Protein AF-A0AA38JCT6-F1 (afdb_monomer_lite)

Foldseek 3Di:
DVPDDDDDDLVCLLPQFPQSVVLVPDDDPPPDDRACPDPVRHDDDPPQDPLLVVLLVCVVVPPDPVDGPDDDLVSLLSQCVVCLVGVRPVSNVVSLVNCVVHPDLVVLCVSCVVRVVVVSVPPD

Secondary structure (DSSP, 8-state):
-TTPPP---HHHHHHH-HHHHHHHHSPPPTT-PPTTSBTTBPPP-TT--HHHHHHHHHHHS-S-TTS-S--SHHHHHHHHHHHHHTT-HHHHHHHHHHHHHHS-HHHHHHHHHHTT-HHHHT--

pLDDT: mean 93.85, std 6.32, range [49.31, 98.56]

Radius of gyration: 16.21 Å; chains: 1; bounding box: 31×30×48 Å

Structure (mmCIF, N/CA/C/O backbone):
data_AF-A0AA38JCT6-F1
#
_entry.id   AF-A0AA38JCT6-F1
#
loop_
_atom_site.group_PDB
_atom_site.id
_atom_site.type_symbol
_atom_site.label_atom_id
_atom_site.label_alt_id
_atom_site.label_comp_id
_atom_site.label_asym_id
_atom_site.label_entity_id
_atom_site.label_seq_id
_atom_site.pdbx_PDB_ins_code
_atom_site.Cartn_x
_atom_site.Cartn_y
_atom_site.Cartn_z
_atom_site.occupancy
_atom_site.B_iso_or_equiv
_atom_site.auth_seq_id
_atom_site.auth_comp_id
_atom_site.auth_asym_id
_atom_site.auth_atom_id
_atom_site.pdbx_PDB_model_num
ATOM 1 N N . ILE A 1 1 ? -1.913 4.416 -13.523 1.00 92.06 1 ILE A N 1
ATOM 2 C CA . ILE A 1 1 ? -3.016 4.144 -12.569 1.00 92.06 1 ILE A CA 1
ATOM 3 C C . ILE A 1 1 ? -4.081 5.179 -12.869 1.00 92.06 1 ILE A C 1
ATOM 5 O O . ILE A 1 1 ? -3.698 6.334 -12.902 1.00 92.06 1 ILE A O 1
ATOM 9 N N . GLU A 1 2 ? -5.316 4.793 -13.211 1.00 91.25 2 GLU A N 1
ATOM 10 C CA . GLU A 1 2 ? -6.393 5.723 -13.638 1.00 91.25 2 GLU A CA 1
ATOM 11 C C . GLU A 1 2 ? -5.893 6.858 -14.562 1.00 91.25 2 GLU A C 1
ATOM 13 O O . GLU A 1 2 ? -5.975 8.038 -14.232 1.00 91.25 2 GLU A O 1
ATOM 18 N N . ASP A 1 3 ? -5.249 6.491 -15.677 1.00 91.88 3 ASP A N 1
ATOM 19 C CA . ASP A 1 3 ? -4.640 7.423 -16.649 1.00 91.88 3 ASP A CA 1
ATOM 20 C C . ASP A 1 3 ? -3.558 8.384 -16.106 1.00 91.88 3 ASP A C 1
ATOM 22 O O . ASP A 1 3 ? -3.044 9.239 -16.827 1.00 91.88 3 ASP A O 1
ATOM 26 N N . THR A 1 4 ? -3.121 8.191 -14.863 1.00 95.69 4 THR A N 1
ATOM 27 C CA . THR A 1 4 ? -2.041 8.940 -14.217 1.00 95.69 4 THR A CA 1
ATOM 28 C C . THR A 1 4 ? -0.719 8.175 -14.293 1.00 95.69 4 THR A C 1
ATOM 30 O O . THR A 1 4 ? -0.634 6.983 -13.955 1.00 95.69 4 THR A O 1
ATOM 33 N N . LEU A 1 5 ? 0.331 8.875 -14.741 1.00 95.94 5 LEU A N 1
ATOM 34 C CA . LEU A 1 5 ? 1.702 8.370 -14.817 1.00 95.94 5 LEU A CA 1
ATOM 35 C C . LEU A 1 5 ? 2.496 8.780 -13.573 1.00 95.94 5 LEU A C 1
ATOM 37 O O . LEU A 1 5 ? 2.761 9.960 -13.350 1.00 95.94 5 LEU A O 1
ATOM 41 N N . TYR A 1 6 ? 2.941 7.785 -12.813 1.00 95.94 6 TYR A N 1
ATOM 42 C CA . TYR A 1 6 ? 3.768 7.974 -11.627 1.00 95.94 6 TYR A CA 1
ATOM 43 C C . TYR A 1 6 ? 5.246 7.788 -11.962 1.00 95.94 6 TYR A C 1
ATOM 45 O O . TYR A 1 6 ? 5.634 6.794 -12.575 1.00 95.94 6 TYR A O 1
ATOM 53 N N . ARG A 1 7 ? 6.082 8.738 -11.532 1.00 94.56 7 ARG A N 1
ATOM 54 C CA . ARG A 1 7 ? 7.543 8.682 -11.685 1.00 94.56 7 ARG A CA 1
ATOM 55 C C . ARG A 1 7 ? 8.183 8.509 -10.318 1.00 94.56 7 ARG A C 1
ATOM 57 O O . ARG A 1 7 ? 8.372 9.475 -9.585 1.00 94.56 7 ARG A O 1
ATOM 64 N N . ILE A 1 8 ? 8.478 7.263 -9.980 1.00 94.62 8 ILE A N 1
ATOM 65 C CA . ILE A 1 8 ? 8.949 6.858 -8.655 1.00 94.62 8 ILE A CA 1
ATOM 66 C C . ILE A 1 8 ? 10.236 6.040 -8.762 1.00 94.62 8 ILE A C 1
ATOM 68 O O . ILE A 1 8 ? 10.593 5.537 -9.827 1.00 94.62 8 ILE A O 1
ATOM 72 N N . HIS A 1 9 ? 10.947 5.897 -7.647 1.00 94.38 9 HIS A N 1
ATOM 73 C CA . HIS A 1 9 ? 12.191 5.140 -7.617 1.00 94.38 9 HIS A CA 1
ATOM 74 C C . HIS A 1 9 ? 11.889 3.645 -7.512 1.00 94.38 9 HIS A C 1
ATOM 76 O O . HIS A 1 9 ? 11.415 3.172 -6.479 1.00 94.38 9 HIS A O 1
ATOM 82 N N . ARG A 1 10 ? 12.261 2.894 -8.557 1.00 93.00 10 ARG A N 1
ATOM 83 C CA . ARG A 1 10 ? 12.148 1.424 -8.625 1.00 93.00 10 ARG A CA 1
ATOM 84 C C . ARG A 1 10 ? 12.709 0.716 -7.391 1.00 93.00 10 ARG A C 1
ATOM 86 O O . ARG A 1 10 ? 12.159 -0.291 -6.962 1.00 93.00 10 ARG A O 1
ATOM 93 N N . TYR A 1 11 ? 13.783 1.263 -6.819 1.00 93.94 11 TYR A N 1
ATOM 94 C CA . TYR A 1 11 ? 14.494 0.677 -5.686 1.00 93.94 11 TYR A CA 1
ATOM 95 C C . TYR A 1 11 ? 13.588 0.345 -4.493 1.00 93.94 11 TYR A C 1
ATOM 97 O O . TYR A 1 11 ? 13.728 -0.736 -3.938 1.00 93.94 11 TYR A O 1
ATOM 105 N N . PHE A 1 12 ? 12.646 1.217 -4.114 1.00 93.94 12 PHE A N 1
ATOM 106 C CA . PHE A 1 12 ? 11.772 0.943 -2.963 1.00 93.94 12 PHE A CA 1
ATOM 107 C C . PHE A 1 12 ? 10.852 -0.250 -3.220 1.00 93.94 12 PHE A C 1
ATOM 109 O O . PHE A 1 12 ? 10.712 -1.118 -2.368 1.00 93.94 12 PHE A O 1
ATOM 116 N N . PHE A 1 13 ? 10.296 -0.340 -4.428 1.00 95.56 13 PHE A N 1
ATOM 117 C CA . PHE A 1 13 ? 9.439 -1.452 -4.828 1.00 95.56 13 PHE A CA 1
ATOM 118 C C . PHE A 1 13 ? 10.233 -2.757 -4.909 1.00 95.56 13 PHE A C 1
ATOM 120 O O . PHE A 1 13 ? 9.799 -3.769 -4.384 1.00 95.56 13 PHE A O 1
ATOM 127 N N . GLN A 1 14 ? 11.430 -2.722 -5.492 1.00 94.88 14 GLN A N 1
ATOM 128 C CA . GLN A 1 14 ? 12.290 -3.901 -5.582 1.00 94.88 14 GLN A CA 1
ATOM 129 C C . GLN A 1 14 ? 12.810 -4.373 -4.216 1.00 94.88 14 GLN A C 1
ATOM 131 O O . GLN A 1 14 ? 13.002 -5.563 -4.011 1.00 94.88 14 GLN A O 1
ATOM 136 N N . ARG A 1 15 ? 13.099 -3.450 -3.293 1.00 95.06 15 ARG A N 1
ATOM 137 C CA . ARG A 1 15 ? 13.623 -3.790 -1.965 1.00 95.06 15 ARG A CA 1
ATOM 138 C C . ARG A 1 15 ? 12.530 -4.322 -1.044 1.00 95.06 15 ARG A C 1
ATOM 140 O O . ARG A 1 15 ? 12.785 -5.260 -0.296 1.00 95.06 15 ARG A O 1
ATOM 147 N N . ASP A 1 16 ? 11.366 -3.675 -1.053 1.00 95.38 16 ASP A N 1
ATOM 148 C CA . ASP A 1 16 ? 10.349 -3.863 -0.016 1.00 95.38 16 ASP A CA 1
ATOM 149 C C . ASP A 1 16 ? 9.162 -4.728 -0.462 1.00 95.38 16 ASP A C 1
ATOM 151 O O . ASP A 1 16 ? 8.338 -5.056 0.387 1.00 95.38 16 ASP A O 1
ATOM 155 N N . SER A 1 17 ? 9.067 -5.100 -1.746 1.00 97.50 17 SER A N 1
ATOM 156 C CA . SER A 1 17 ? 8.026 -5.986 -2.277 1.00 97.50 17 SER A CA 1
ATOM 157 C C . SER A 1 17 ? 8.615 -7.172 -3.031 1.00 97.50 17 SER A C 1
ATOM 159 O O . SER A 1 17 ? 9.316 -7.007 -4.030 1.00 97.50 17 SER A O 1
ATOM 161 N N . LEU A 1 18 ? 8.241 -8.380 -2.603 1.00 95.12 18 LEU A N 1
ATOM 162 C CA . LEU A 1 18 ? 8.627 -9.622 -3.279 1.00 95.12 18 LEU A CA 1
ATOM 163 C C . LEU A 1 18 ? 8.001 -9.743 -4.673 1.00 95.12 18 LEU A C 1
ATOM 165 O O . LEU A 1 18 ? 8.650 -10.220 -5.602 1.00 95.12 18 LEU A O 1
ATOM 169 N N . VAL A 1 19 ? 6.763 -9.270 -4.848 1.00 96.31 19 VAL A N 1
ATOM 170 C CA . VAL A 1 19 ? 6.083 -9.268 -6.153 1.00 96.31 19 VAL A CA 1
ATOM 171 C C . VAL A 1 19 ? 6.844 -8.408 -7.157 1.00 96.31 19 VAL A C 1
ATOM 173 O O . VAL A 1 19 ? 7.111 -8.847 -8.277 1.00 96.31 19 VAL A O 1
ATOM 176 N N . PHE A 1 20 ? 7.213 -7.187 -6.767 1.00 95.75 20 PHE A N 1
ATOM 177 C CA . PHE A 1 20 ? 7.936 -6.281 -7.651 1.00 95.75 20 PHE A CA 1
ATOM 178 C C . PHE A 1 20 ? 9.389 -6.716 -7.851 1.00 95.75 20 PHE A C 1
ATOM 180 O O . PHE A 1 20 ? 9.889 -6.615 -8.969 1.00 95.75 20 PHE A O 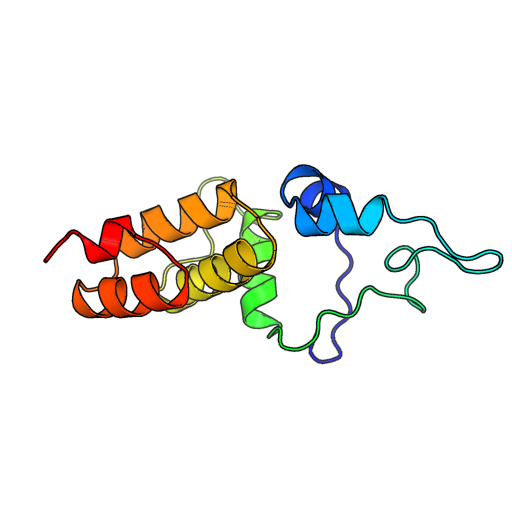1
ATOM 187 N N . GLU A 1 21 ? 10.056 -7.243 -6.823 1.00 95.81 21 GLU A N 1
ATOM 188 C CA . GLU A 1 21 ? 11.385 -7.852 -6.946 1.00 95.81 21 GLU A CA 1
ATOM 189 C C . GLU A 1 21 ? 11.397 -8.966 -7.998 1.00 95.81 21 GLU A C 1
ATOM 191 O O . GLU A 1 21 ? 12.159 -8.890 -8.970 1.00 95.81 21 GLU A O 1
ATOM 196 N N . ALA A 1 22 ? 10.465 -9.914 -7.884 1.00 95.19 22 ALA A N 1
ATOM 197 C CA . ALA A 1 22 ? 10.310 -11.003 -8.833 1.00 95.19 22 ALA A CA 1
ATOM 198 C C . ALA A 1 22 ? 9.997 -10.477 -10.240 1.00 95.19 22 ALA A C 1
ATOM 200 O O . ALA A 1 22 ? 10.688 -10.842 -11.193 1.00 95.19 22 ALA A O 1
ATOM 201 N N . MET A 1 23 ? 9.021 -9.570 -10.377 1.00 93.88 23 MET A N 1
ATOM 202 C CA . MET A 1 23 ? 8.647 -8.956 -11.659 1.00 93.88 23 MET A CA 1
ATOM 203 C C . MET A 1 23 ? 9.847 -8.295 -12.349 1.00 93.88 23 MET A C 1
ATOM 205 O O . MET A 1 23 ? 10.033 -8.434 -13.556 1.00 93.88 23 MET A O 1
ATOM 209 N N . PHE A 1 24 ? 10.691 -7.606 -11.584 1.00 92.56 24 PHE A N 1
ATOM 210 C CA . PHE A 1 24 ? 11.873 -6.916 -12.089 1.00 92.56 24 PHE A CA 1
ATOM 211 C C . PHE A 1 24 ? 13.038 -7.831 -12.456 1.00 92.56 24 PHE A C 1
ATOM 213 O O . PHE A 1 24 ? 13.909 -7.393 -13.208 1.00 92.56 24 PHE A O 1
ATOM 220 N N . SER A 1 25 ? 13.053 -9.064 -11.954 1.00 92.19 25 SER A N 1
ATOM 221 C CA . SER A 1 25 ? 14.061 -10.074 -12.287 1.00 92.19 25 SER A CA 1
ATOM 222 C C . SER A 1 25 ? 13.732 -10.879 -13.554 1.00 92.19 25 SER A C 1
ATOM 224 O O . SER A 1 25 ? 14.594 -11.602 -14.061 1.00 92.19 25 SER A O 1
ATOM 226 N N . LEU A 1 26 ? 12.506 -10.759 -14.081 1.00 91.06 26 LEU A N 1
ATOM 227 C CA . LEU A 1 26 ? 12.076 -11.485 -15.274 1.00 91.06 26 LEU A CA 1
ATOM 228 C C . LEU A 1 26 ? 12.904 -11.084 -16.510 1.00 91.06 26 LEU A C 1
ATOM 230 O O . LEU A 1 26 ? 13.227 -9.906 -16.695 1.00 91.06 26 LEU A O 1
ATOM 234 N N . PRO A 1 27 ? 13.238 -12.044 -17.393 1.00 90.00 27 PRO A N 1
ATOM 235 C CA . PRO A 1 27 ? 13.983 -11.753 -18.606 1.00 90.00 27 PRO A CA 1
ATOM 236 C C . PRO A 1 27 ? 13.146 -10.904 -19.566 1.00 90.00 27 PRO A C 1
ATOM 238 O O . PRO A 1 27 ? 11.967 -11.166 -19.801 1.00 90.00 27 PRO A O 1
ATOM 241 N N . VAL A 1 28 ? 13.789 -9.910 -20.170 1.00 89.44 28 VAL A N 1
ATOM 242 C CA . VAL A 1 28 ? 13.158 -9.030 -21.157 1.00 89.44 28 VAL A CA 1
ATOM 243 C C . VAL A 1 28 ? 13.201 -9.720 -22.525 1.00 89.44 28 VAL A C 1
ATOM 245 O O . VAL A 1 28 ? 14.274 -10.191 -22.922 1.00 89.44 28 VAL A O 1
ATOM 248 N N . PRO A 1 29 ? 12.077 -9.797 -23.264 1.00 88.31 29 PRO A N 1
ATOM 249 C CA . PRO A 1 29 ? 12.064 -10.354 -24.611 1.00 88.31 29 PRO A CA 1
ATOM 250 C C . PRO A 1 29 ? 13.074 -9.671 -25.541 1.00 88.31 29 PRO A C 1
ATOM 252 O O . PRO A 1 29 ? 13.344 -8.472 -25.448 1.00 88.31 29 PRO A O 1
ATOM 255 N N . VAL A 1 30 ? 13.643 -10.440 -26.470 1.00 87.69 30 VAL A N 1
ATOM 256 C CA . VAL A 1 30 ? 14.652 -9.927 -27.404 1.00 87.69 30 VAL A CA 1
ATOM 257 C C . VAL A 1 30 ? 14.046 -8.831 -28.282 1.00 87.69 30 VAL A C 1
ATOM 259 O O . VAL A 1 30 ? 13.054 -9.057 -28.968 1.00 87.69 30 VAL A O 1
ATOM 262 N N . GLY A 1 31 ? 14.680 -7.656 -28.294 1.00 86.50 31 GLY A N 1
ATOM 263 C CA . GLY A 1 31 ? 14.219 -6.493 -29.061 1.00 86.50 31 GLY A CA 1
ATOM 264 C C . GLY A 1 31 ? 13.236 -5.593 -28.310 1.00 86.50 31 GLY A C 1
ATOM 265 O O . GLY A 1 31 ? 12.825 -4.567 -28.850 1.00 86.50 31 GLY A O 1
ATOM 266 N N . GLU A 1 32 ? 12.900 -5.931 -27.067 1.00 86.38 32 GLU A N 1
ATOM 267 C CA . GLU A 1 32 ? 12.030 -5.138 -26.209 1.00 86.38 32 GLU A CA 1
ATOM 268 C C . GLU A 1 32 ? 12.812 -4.408 -25.109 1.00 86.38 32 GLU A C 1
ATOM 270 O O . GLU A 1 32 ? 13.928 -4.781 -24.750 1.00 86.38 32 GLU A O 1
ATOM 275 N N . ARG A 1 33 ? 12.228 -3.324 -24.586 1.00 84.75 33 ARG A N 1
ATOM 276 C CA . ARG A 1 33 ? 12.744 -2.612 -23.407 1.00 84.75 33 ARG A CA 1
ATOM 277 C C . ARG A 1 33 ? 12.025 -3.119 -22.155 1.00 84.75 33 ARG A C 1
ATOM 279 O O . ARG A 1 33 ? 10.851 -3.473 -22.270 1.00 84.75 33 ARG A O 1
ATOM 286 N N . PRO A 1 34 ? 12.670 -3.121 -20.978 1.00 86.69 34 PRO A N 1
ATOM 287 C CA . PRO A 1 34 ? 11.983 -3.434 -19.730 1.00 86.69 34 PRO A CA 1
ATOM 288 C C . PRO A 1 34 ? 10.797 -2.489 -19.497 1.00 86.69 34 PRO A C 1
ATOM 290 O O . PRO A 1 34 ? 10.864 -1.296 -19.807 1.00 86.69 34 PRO A O 1
ATOM 293 N N . GLU A 1 35 ? 9.706 -3.013 -18.941 1.00 88.94 35 GLU A N 1
ATOM 294 C CA . GLU A 1 35 ? 8.589 -2.178 -18.497 1.00 88.94 35 GLU A CA 1
ATOM 295 C C . GLU A 1 35 ? 9.000 -1.300 -17.310 1.00 88.94 35 GLU A C 1
ATOM 297 O O . GLU A 1 35 ? 9.746 -1.721 -16.426 1.00 88.94 35 GLU A O 1
ATOM 302 N N . GLY A 1 36 ? 8.499 -0.064 -17.286 1.00 88.38 36 GLY A N 1
ATOM 303 C CA . GLY A 1 36 ? 8.732 0.893 -16.203 1.00 88.38 36 GLY A CA 1
ATOM 304 C C . GLY A 1 36 ? 10.026 1.702 -16.307 1.00 88.38 36 GLY A C 1
ATOM 305 O O . GLY A 1 36 ? 10.274 2.530 -15.435 1.00 88.38 36 GLY A O 1
ATOM 306 N N . GLU A 1 37 ? 10.834 1.510 -17.355 1.00 85.94 37 GLU A N 1
ATOM 307 C CA . GLU A 1 37 ? 12.068 2.287 -17.580 1.00 85.94 37 GLU A CA 1
ATOM 308 C C . GLU A 1 37 ? 11.885 3.490 -18.517 1.00 85.94 37 GLU A C 1
ATOM 310 O O . GLU A 1 37 ? 12.747 4.367 -18.573 1.00 85.94 37 GLU A O 1
ATOM 315 N N . ALA A 1 38 ? 10.765 3.559 -19.239 1.00 85.50 38 ALA A N 1
ATOM 316 C CA . ALA A 1 38 ? 10.455 4.649 -20.155 1.00 85.50 38 ALA A CA 1
ATOM 317 C C . ALA A 1 38 ? 8.978 5.060 -20.066 1.00 85.50 38 ALA A C 1
ATOM 319 O O . ALA A 1 38 ? 8.107 4.252 -19.740 1.00 85.50 38 ALA A O 1
ATOM 320 N N . GLU A 1 39 ? 8.694 6.330 -20.366 1.00 86.56 39 GLU A N 1
ATOM 321 C CA . GLU A 1 39 ? 7.343 6.906 -20.270 1.00 86.56 39 GLU A CA 1
ATOM 322 C C . GLU A 1 39 ? 6.351 6.287 -21.262 1.00 86.56 39 GLU A C 1
ATOM 324 O O . GLU A 1 39 ? 5.159 6.215 -20.978 1.00 86.56 39 GLU A O 1
ATOM 329 N N . ASP A 1 40 ? 6.843 5.825 -22.411 1.00 90.12 40 ASP A 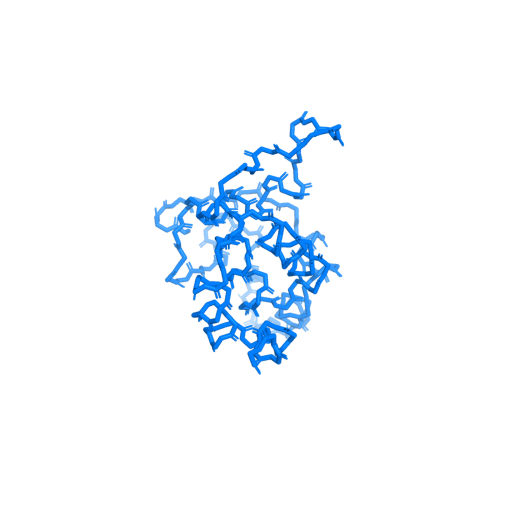N 1
ATOM 330 C CA . ASP A 1 40 ? 6.068 5.147 -23.452 1.00 90.12 40 ASP A CA 1
ATOM 331 C C . ASP A 1 40 ? 5.812 3.663 -23.138 1.00 90.12 40 ASP A C 1
ATOM 333 O O . ASP A 1 40 ? 4.993 3.023 -23.801 1.00 90.12 40 ASP A O 1
ATOM 337 N N . ARG A 1 41 ? 6.462 3.123 -22.098 1.00 90.44 41 ARG A N 1
ATOM 338 C CA . ARG A 1 41 ? 6.295 1.743 -21.632 1.00 90.44 41 ARG A CA 1
ATOM 339 C C . ARG A 1 41 ? 6.241 1.656 -20.096 1.00 90.44 41 ARG A C 1
ATOM 341 O O . ARG A 1 41 ? 7.116 1.037 -19.485 1.00 90.44 41 ARG A O 1
ATOM 348 N N . PRO A 1 42 ? 5.235 2.269 -19.446 1.00 93.56 42 PRO A N 1
ATOM 349 C CA . PRO A 1 42 ? 5.084 2.203 -17.998 1.00 93.56 42 PRO A CA 1
ATOM 350 C C . PRO A 1 42 ? 4.573 0.828 -17.554 1.00 93.56 42 PRO A C 1
ATOM 352 O O . PRO 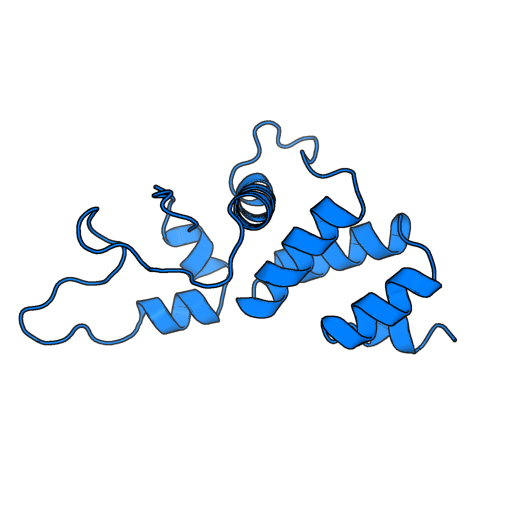A 1 42 ? 3.922 0.119 -18.321 1.00 93.56 42 PRO A O 1
ATOM 355 N N . ILE A 1 43 ? 4.790 0.495 -16.282 1.00 93.94 43 ILE A N 1
ATOM 356 C CA . ILE A 1 43 ? 4.115 -0.640 -15.641 1.00 93.94 43 ILE A CA 1
ATOM 357 C C . ILE A 1 43 ? 2.657 -0.242 -15.420 1.00 93.94 43 ILE A C 1
ATOM 359 O O . ILE A 1 43 ? 2.366 0.761 -14.758 1.00 93.94 43 ILE A O 1
ATOM 363 N N . ARG A 1 44 ? 1.732 -1.012 -15.993 1.00 93.75 44 ARG A N 1
ATOM 364 C CA . ARG A 1 44 ? 0.294 -0.792 -15.820 1.00 93.75 44 ARG A CA 1
ATOM 365 C C . ARG A 1 44 ? -0.185 -1.548 -14.589 1.00 93.75 44 ARG A C 1
ATOM 367 O O . ARG A 1 44 ? -0.000 -2.753 -14.481 1.00 93.75 44 ARG A O 1
ATOM 374 N N . LEU A 1 45 ? -0.786 -0.814 -13.661 1.00 93.94 45 LEU A N 1
ATOM 375 C CA . LEU A 1 45 ? -1.378 -1.355 -12.443 1.00 93.94 45 LEU A CA 1
ATOM 376 C C . LEU A 1 45 ? -2.890 -1.164 -12.543 1.00 93.94 45 LEU A C 1
ATOM 378 O O . LEU A 1 45 ? -3.413 -0.091 -12.233 1.00 93.94 45 LEU A O 1
ATOM 382 N N . ASP A 1 46 ? -3.562 -2.186 -13.064 1.00 91.94 46 ASP A N 1
ATOM 383 C CA . ASP A 1 46 ? -5.007 -2.185 -13.274 1.00 91.94 46 ASP A CA 1
ATOM 384 C C . ASP A 1 46 ? -5.753 -2.490 -11.965 1.00 91.94 46 ASP A C 1
ATOM 386 O O . ASP A 1 46 ? -5.276 -3.244 -11.116 1.00 91.94 46 ASP A O 1
ATOM 390 N N . GLY A 1 47 ? -6.937 -1.895 -11.788 1.00 92.00 47 GLY A N 1
ATOM 391 C CA . GLY A 1 47 ? -7.758 -2.081 -10.582 1.00 92.00 47 GLY A CA 1
ATOM 392 C C . GLY A 1 47 ? -7.246 -1.355 -9.329 1.00 92.00 47 GLY A C 1
ATOM 393 O O . GLY A 1 47 ? -7.736 -1.608 -8.227 1.00 92.00 47 GLY A O 1
ATOM 394 N N . VAL A 1 48 ? -6.276 -0.455 -9.489 1.00 96.12 48 VAL A N 1
ATOM 395 C CA . VAL A 1 48 ? -5.745 0.401 -8.423 1.00 96.12 48 VAL A CA 1
ATOM 396 C C . VAL A 1 48 ? -6.304 1.810 -8.582 1.00 96.12 48 VAL A C 1
ATOM 398 O O . VAL A 1 48 ? -6.274 2.362 -9.680 1.00 96.12 48 VAL A O 1
ATOM 401 N N . GLU A 1 49 ? -6.793 2.388 -7.487 1.00 96.81 49 GLU A N 1
ATOM 402 C CA . GLU A 1 49 ? -7.191 3.798 -7.421 1.00 96.81 49 GLU A CA 1
ATOM 403 C C . GLU A 1 49 ? -5.956 4.666 -7.140 1.00 96.81 49 GLU A C 1
ATOM 405 O O . GLU A 1 49 ? -5.105 4.284 -6.329 1.00 96.81 49 GLU A O 1
ATOM 410 N N . CYS A 1 50 ? -5.860 5.854 -7.749 1.00 97.44 50 CYS A N 1
ATOM 411 C CA . CYS A 1 50 ? -4.755 6.788 -7.495 1.00 97.44 50 CYS A CA 1
ATOM 412 C C . CYS A 1 50 ? -4.646 7.127 -6.009 1.00 97.44 50 CYS A C 1
ATOM 414 O O . CYS A 1 50 ? -3.551 7.116 -5.459 1.00 97.44 50 CYS A O 1
ATOM 416 N N . ARG A 1 51 ? -5.788 7.329 -5.335 1.00 97.00 51 ARG A N 1
ATOM 417 C CA . ARG A 1 51 ? -5.839 7.605 -3.891 1.00 97.00 51 ARG A CA 1
ATOM 418 C C . ARG A 1 51 ? -5.161 6.503 -3.077 1.00 97.00 51 ARG A C 1
ATOM 420 O O . ARG A 1 51 ? -4.373 6.798 -2.183 1.00 97.00 51 ARG A O 1
ATOM 427 N N . ASP A 1 52 ? -5.454 5.240 -3.388 1.00 97.50 52 ASP A N 1
ATOM 428 C CA . ASP A 1 52 ? -4.878 4.114 -2.653 1.00 97.50 52 ASP A CA 1
ATOM 429 C C . ASP A 1 52 ? -3.355 4.065 -2.854 1.00 97.50 52 ASP A C 1
ATOM 431 O O . ASP A 1 52 ? -2.598 3.821 -1.910 1.00 97.50 52 ASP A O 1
ATOM 435 N N . PHE A 1 53 ? -2.902 4.338 -4.082 1.00 97.75 53 PHE A N 1
ATOM 436 C CA . PHE A 1 53 ? -1.483 4.369 -4.413 1.00 97.75 53 PHE A CA 1
ATOM 437 C C . PHE A 1 53 ? -0.753 5.545 -3.758 1.00 97.75 53 PHE A C 1
ATOM 439 O O . PHE A 1 53 ? 0.331 5.355 -3.209 1.00 97.75 53 PHE A O 1
ATOM 446 N N . ASP A 1 54 ? -1.357 6.733 -3.738 1.00 97.50 54 ASP A N 1
ATOM 447 C CA . ASP A 1 54 ? -0.809 7.925 -3.086 1.00 97.50 54 ASP A CA 1
ATOM 448 C C . ASP A 1 54 ? -0.604 7.691 -1.581 1.00 97.50 54 ASP A C 1
ATOM 450 O O . ASP A 1 54 ? 0.431 8.072 -1.029 1.00 97.50 54 ASP A O 1
ATOM 454 N N . HIS A 1 55 ? -1.536 6.993 -0.920 1.00 98.06 55 HIS A N 1
ATOM 455 C CA . HIS A 1 55 ? -1.379 6.599 0.481 1.00 98.06 55 HIS A CA 1
ATOM 456 C C . HIS A 1 55 ? -0.166 5.688 0.694 1.00 98.06 55 HIS A C 1
ATOM 458 O O . HIS A 1 55 ? 0.629 5.938 1.603 1.00 98.06 55 HIS A O 1
ATOM 464 N N . LEU A 1 56 ? 0.031 4.676 -0.158 1.00 97.56 56 LEU A N 1
ATOM 465 C CA . LEU A 1 56 ? 1.216 3.814 -0.095 1.00 97.56 56 LEU A CA 1
ATOM 466 C C . LEU A 1 56 ? 2.505 4.6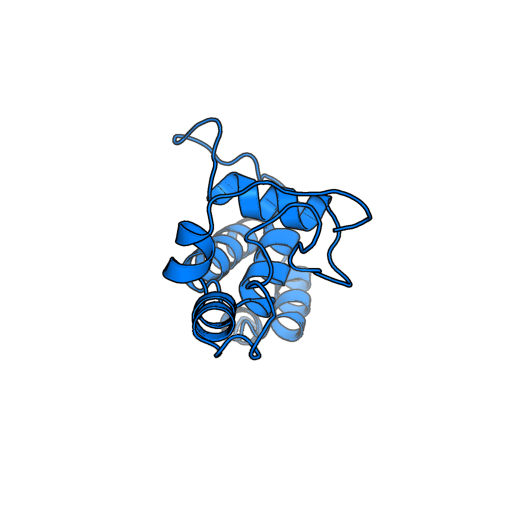19 -0.338 1.00 97.56 56 LEU A C 1
ATOM 468 O O . LEU A 1 56 ? 3.481 4.474 0.401 1.00 97.56 56 LEU A O 1
ATOM 472 N N . LEU A 1 57 ? 2.503 5.509 -1.336 1.00 96.88 57 LEU A N 1
ATOM 473 C CA . LEU A 1 57 ? 3.653 6.350 -1.661 1.00 96.88 57 LEU A CA 1
ATOM 474 C C . LEU A 1 57 ? 3.999 7.338 -0.548 1.00 96.88 57 LEU A C 1
ATOM 476 O O . LEU A 1 57 ? 5.183 7.586 -0.344 1.00 96.88 57 LEU A O 1
ATOM 480 N N . SER A 1 58 ? 3.024 7.852 0.206 1.00 96.50 58 SER A N 1
ATOM 481 C CA . SER A 1 58 ? 3.290 8.737 1.352 1.00 96.50 58 SER A CA 1
ATOM 482 C C . SER A 1 58 ? 4.136 8.071 2.445 1.00 96.50 58 SER A C 1
ATOM 484 O O . SER A 1 58 ? 4.851 8.755 3.173 1.00 96.50 58 SER A O 1
ATOM 486 N N . LEU A 1 59 ? 4.127 6.734 2.527 1.00 95.69 59 LEU A N 1
ATOM 487 C CA . LEU A 1 59 ? 4.989 5.981 3.444 1.00 95.69 59 LEU A CA 1
ATOM 488 C C . LEU A 1 59 ? 6.419 5.819 2.911 1.00 95.69 59 LEU A C 1
ATOM 490 O O . LEU A 1 59 ? 7.359 5.716 3.697 1.00 95.69 59 LEU A O 1
ATOM 494 N N . MET A 1 60 ? 6.598 5.794 1.587 1.00 94.81 60 MET A N 1
ATOM 495 C CA . MET A 1 60 ? 7.916 5.734 0.936 1.00 94.81 60 MET A CA 1
ATOM 496 C C . MET A 1 60 ? 8.558 7.120 0.798 1.00 94.81 60 MET A C 1
ATOM 498 O O . MET A 1 60 ? 9.779 7.257 0.867 1.00 94.81 60 MET A O 1
ATOM 502 N N . TYR A 1 61 ? 7.725 8.139 0.605 1.00 94.69 61 TYR A N 1
ATOM 503 C CA . TYR A 1 61 ? 8.092 9.526 0.351 1.00 94.69 61 TYR A CA 1
ATOM 504 C C . TYR A 1 61 ? 7.355 10.464 1.315 1.00 94.69 61 TYR A C 1
ATOM 506 O O . TYR A 1 6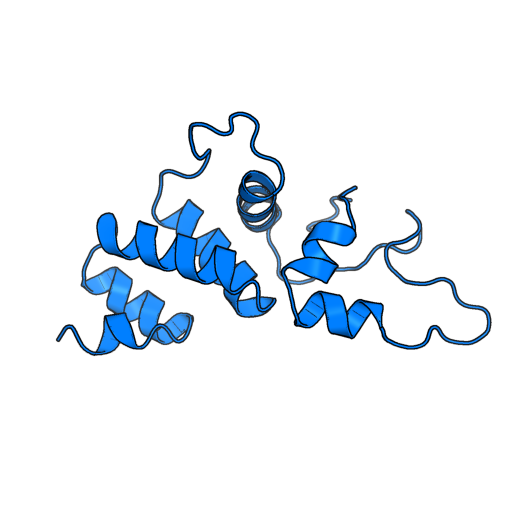1 ? 6.562 11.298 0.870 1.00 94.69 61 TYR A O 1
ATOM 514 N N . PRO A 1 62 ? 7.590 10.343 2.632 1.00 93.31 62 PRO A N 1
ATOM 515 C CA . PRO A 1 62 ? 6.927 11.205 3.595 1.00 93.31 62 PRO A CA 1
ATOM 516 C C . PRO A 1 62 ? 7.396 12.650 3.414 1.00 93.31 62 PRO A C 1
ATOM 518 O O . PRO A 1 62 ? 8.593 12.919 3.280 1.00 93.31 62 PRO A O 1
ATOM 521 N N . LYS A 1 63 ? 6.458 13.601 3.446 1.00 90.50 63 LYS A N 1
ATOM 522 C CA . LYS A 1 63 ? 6.803 15.033 3.506 1.00 90.50 63 LYS A CA 1
ATOM 523 C C . LYS A 1 63 ? 7.442 15.412 4.842 1.00 90.50 63 LYS A C 1
ATOM 525 O O . LYS A 1 63 ? 8.271 16.317 4.895 1.00 90.50 63 LYS A O 1
ATOM 530 N N . ASP A 1 64 ? 7.049 14.718 5.904 1.00 92.00 64 ASP A N 1
ATOM 531 C CA . ASP A 1 64 ? 7.554 14.873 7.261 1.00 92.00 64 ASP A CA 1
ATOM 532 C C . ASP A 1 64 ? 7.817 13.487 7.855 1.00 92.00 64 ASP A C 1
ATOM 534 O O . ASP A 1 64 ? 6.920 12.660 7.945 1.00 92.00 64 ASP A O 1
ATOM 538 N N . PHE A 1 65 ? 9.053 13.224 8.272 1.00 89.25 65 PHE A N 1
ATOM 539 C CA . PHE A 1 65 ? 9.433 11.937 8.861 1.00 89.25 65 PHE A CA 1
ATOM 540 C C . PHE A 1 65 ? 8.955 11.765 10.310 1.00 89.25 65 PHE A C 1
ATOM 542 O O . PHE A 1 65 ? 9.088 10.677 10.870 1.00 89.25 65 PHE A O 1
ATOM 549 N N . SER A 1 66 ? 8.443 12.825 10.941 1.00 91.75 66 SER A N 1
ATOM 550 C CA . SER A 1 66 ? 7.957 12.792 12.322 1.00 91.75 66 SER A CA 1
ATOM 551 C C . SER A 1 66 ? 6.481 12.405 12.448 1.00 91.75 66 SER A C 1
ATOM 553 O O . SER A 1 66 ? 6.032 12.071 13.546 1.00 91.75 66 SER A O 1
ATOM 555 N N . SER A 1 67 ? 5.731 12.418 11.343 1.00 89.25 67 SER A N 1
ATOM 556 C CA . SER A 1 67 ? 4.297 12.137 11.320 1.00 89.25 67 SER A CA 1
ATOM 557 C C . SER A 1 67 ? 3.884 11.381 10.054 1.00 89.25 67 SER A C 1
ATOM 559 O O . SER A 1 67 ? 4.612 11.344 9.068 1.00 89.25 67 SER A O 1
ATOM 561 N N . TYR A 1 68 ? 2.717 10.737 10.086 1.00 91.75 68 TYR A N 1
ATOM 562 C CA . TYR A 1 68 ? 2.129 10.118 8.898 1.00 91.75 68 TYR A CA 1
ATOM 563 C C . TYR A 1 68 ? 1.063 11.037 8.307 1.00 91.75 68 TYR A C 1
ATOM 565 O O . TYR A 1 68 ? 0.286 11.642 9.043 1.00 91.75 68 TYR A O 1
ATOM 573 N N . GLU A 1 69 ? 0.979 11.080 6.976 1.00 92.56 69 GLU A N 1
ATOM 574 C CA . GLU A 1 69 ? -0.122 11.754 6.270 1.00 92.56 69 GLU A CA 1
ATOM 575 C C . GLU A 1 69 ? -1.448 10.973 6.401 1.00 92.56 69 GLU A C 1
ATOM 577 O O . GLU A 1 69 ? -2.521 11.519 6.159 1.00 92.56 69 GLU A O 1
ATOM 582 N N . LEU A 1 70 ? -1.373 9.709 6.835 1.00 95.38 70 LEU A N 1
ATOM 583 C CA . LEU A 1 70 ? -2.499 8.795 7.016 1.00 95.38 70 LEU A CA 1
ATOM 584 C C . LEU A 1 70 ? -3.057 8.896 8.437 1.00 95.38 70 LEU A C 1
ATOM 586 O O . LEU A 1 70 ? -2.335 8.692 9.418 1.00 95.38 70 LEU A O 1
ATOM 590 N N . SER A 1 71 ? -4.357 9.149 8.560 1.00 92.50 71 SER A N 1
ATOM 591 C CA . SER A 1 71 ? -5.009 9.348 9.863 1.00 92.50 71 SER A CA 1
ATOM 592 C C . SER A 1 71 ? -6.319 8.582 10.027 1.00 92.50 71 SER A C 1
ATOM 594 O O . SER A 1 71 ? -6.730 8.321 11.158 1.00 92.50 71 SER A O 1
ATOM 596 N N . THR A 1 72 ? -6.961 8.184 8.929 1.00 96.69 72 THR A N 1
ATOM 597 C CA . THR A 1 72 ? -8.275 7.537 8.952 1.00 96.69 72 THR A CA 1
ATOM 598 C C . THR A 1 72 ? -8.193 6.022 8.756 1.00 96.69 72 THR A C 1
ATOM 600 O O . THR A 1 72 ? -7.187 5.482 8.293 1.00 96.69 72 THR A O 1
ATOM 603 N N . ILE A 1 73 ? -9.280 5.315 9.089 1.00 96.81 73 ILE A N 1
ATOM 604 C CA . ILE A 1 73 ? -9.415 3.875 8.813 1.00 96.81 73 ILE A CA 1
ATOM 605 C C . ILE A 1 73 ? -9.279 3.597 7.310 1.00 96.81 73 ILE A C 1
ATOM 607 O O . ILE A 1 73 ? -8.589 2.653 6.933 1.00 96.81 73 ILE A O 1
ATOM 611 N N . GLU A 1 74 ? -9.892 4.415 6.449 1.00 97.25 74 GLU A N 1
ATOM 612 C CA . GLU A 1 74 ? -9.838 4.208 4.996 1.00 97.25 74 GLU A CA 1
ATOM 613 C C . GLU A 1 74 ? -8.429 4.451 4.431 1.00 97.25 74 GLU A C 1
ATOM 615 O O . GLU A 1 74 ? -7.998 3.716 3.540 1.00 97.25 74 GLU A O 1
ATOM 620 N N . ASP A 1 75 ? -7.664 5.389 4.999 1.00 97.62 75 ASP A N 1
ATOM 621 C CA . ASP A 1 75 ? -6.265 5.623 4.616 1.00 97.62 75 ASP A CA 1
ATOM 622 C C . ASP A 1 75 ? -5.424 4.363 4.864 1.00 97.62 75 ASP A C 1
ATOM 624 O O . ASP A 1 75 ? -4.782 3.820 3.961 1.00 97.62 75 ASP A O 1
ATOM 628 N N . TRP A 1 76 ? -5.480 3.838 6.092 1.00 98.25 76 TRP A N 1
ATOM 629 C CA . TRP A 1 76 ? -4.714 2.653 6.478 1.00 98.25 76 TRP A CA 1
ATOM 630 C C . TRP A 1 76 ? -5.220 1.375 5.809 1.00 98.25 76 TRP A C 1
ATOM 632 O O . TRP A 1 76 ? -4.426 0.483 5.513 1.00 98.25 76 TRP A O 1
ATOM 642 N N . LYS A 1 77 ? -6.516 1.285 5.505 1.00 98.12 77 LYS A N 1
ATOM 643 C CA . LYS A 1 77 ? -7.093 0.198 4.708 1.00 98.12 77 LYS A CA 1
ATOM 644 C C . LYS A 1 77 ? -6.596 0.224 3.264 1.00 98.12 77 LYS A C 1
ATOM 646 O O . LYS A 1 77 ? -6.330 -0.840 2.712 1.00 98.12 77 LYS A O 1
ATOM 651 N N . SER A 1 78 ? -6.418 1.409 2.678 1.00 98.12 78 SER A N 1
ATOM 652 C CA . SER A 1 78 ? -5.819 1.565 1.345 1.00 98.12 78 SER A CA 1
ATOM 653 C C . SER A 1 78 ? -4.399 0.995 1.314 1.00 98.12 78 SER A C 1
ATOM 655 O O . SER A 1 78 ? -4.058 0.196 0.440 1.00 98.12 78 SER A O 1
ATOM 657 N N . VAL A 1 79 ? -3.591 1.335 2.327 1.00 98.38 79 VAL A N 1
ATOM 658 C CA . VAL A 1 79 ? -2.241 0.778 2.487 1.00 98.38 79 VAL A CA 1
ATOM 659 C C . VAL A 1 79 ? -2.293 -0.728 2.700 1.00 98.38 79 VAL A C 1
ATOM 661 O O . VAL A 1 79 ? -1.567 -1.449 2.026 1.00 98.38 79 VAL A O 1
ATOM 664 N N . LEU A 1 80 ? -3.160 -1.224 3.591 1.00 98.56 80 LEU A N 1
ATOM 665 C CA . LEU A 1 80 ? -3.296 -2.658 3.853 1.00 98.56 80 LEU A CA 1
ATOM 666 C C . LEU A 1 80 ? -3.633 -3.437 2.575 1.00 98.56 80 LEU A C 1
ATOM 668 O O . LEU A 1 80 ? -3.029 -4.480 2.325 1.00 98.56 80 LEU A O 1
ATOM 672 N N . LYS A 1 81 ? -4.554 -2.914 1.758 1.00 98.19 81 LYS A N 1
ATOM 673 C CA . LYS A 1 81 ? -4.961 -3.501 0.477 1.00 98.19 81 LYS A CA 1
ATOM 674 C C . LYS A 1 81 ? -3.773 -3.672 -0.462 1.00 98.19 81 LYS A C 1
ATOM 676 O O . LYS A 1 81 ? -3.478 -4.796 -0.861 1.00 98.19 81 LYS A O 1
ATOM 681 N N . LEU A 1 82 ? -3.077 -2.582 -0.788 1.00 98.19 82 LEU A N 1
ATOM 682 C CA . LEU A 1 82 ? -1.973 -2.627 -1.750 1.00 98.19 82 LEU A CA 1
ATOM 683 C C . LEU A 1 82 ? -0.748 -3.353 -1.191 1.00 98.19 82 LEU A C 1
ATOM 685 O O . LEU A 1 82 ? -0.109 -4.117 -1.908 1.00 98.19 82 LEU 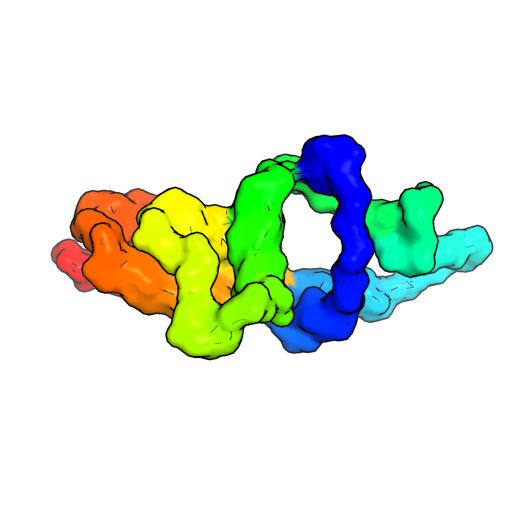A O 1
ATOM 689 N N . ALA A 1 83 ? -0.451 -3.178 0.097 1.00 98.31 83 ALA A N 1
ATOM 690 C CA . ALA A 1 83 ? 0.659 -3.869 0.738 1.00 98.31 83 ALA A CA 1
ATOM 691 C C . ALA A 1 83 ? 0.438 -5.385 0.811 1.00 98.31 83 ALA A C 1
ATOM 693 O O . ALA A 1 83 ? 1.400 -6.133 0.699 1.00 98.31 83 ALA A O 1
ATOM 694 N N . THR A 1 84 ? -0.810 -5.840 0.957 1.00 98.12 84 THR A N 1
ATOM 695 C CA . THR A 1 84 ? -1.147 -7.270 0.873 1.00 98.12 84 THR A CA 1
ATOM 696 C C . THR A 1 84 ? -1.105 -7.764 -0.570 1.00 98.12 84 THR A C 1
ATOM 698 O O . THR A 1 84 ? -0.576 -8.833 -0.828 1.00 98.12 84 THR A O 1
ATOM 701 N N . GLN A 1 85 ? -1.629 -6.993 -1.526 1.00 96.75 85 GLN A N 1
ATOM 702 C CA . GLN A 1 85 ? -1.646 -7.387 -2.939 1.00 96.75 85 GLN A CA 1
ATOM 703 C C . GLN A 1 85 ? -0.238 -7.519 -3.540 1.00 96.75 85 GLN A C 1
ATOM 705 O O . GLN A 1 85 ? -0.032 -8.302 -4.466 1.00 96.75 85 GLN A O 1
ATOM 710 N N . TRP A 1 86 ? 0.709 -6.721 -3.054 1.00 97.62 86 TRP A N 1
ATOM 711 C CA . TRP A 1 86 ? 2.059 -6.636 -3.602 1.00 97.62 86 TRP A CA 1
ATOM 712 C C . TRP A 1 86 ? 3.138 -7.119 -2.634 1.00 97.62 86 TRP A C 1
ATOM 714 O O . TRP A 1 86 ? 4.305 -6.827 -2.859 1.00 97.62 86 TRP A O 1
ATOM 724 N N . ASP A 1 87 ? 2.792 -7.837 -1.568 1.00 97.50 87 ASP A N 1
ATOM 725 C CA . ASP A 1 87 ? 3.750 -8.378 -0.591 1.00 97.50 87 ASP A CA 1
ATOM 726 C C . ASP A 1 87 ? 4.735 -7.336 -0.020 1.00 97.50 87 ASP A C 1
ATOM 728 O O . ASP A 1 87 ? 5.938 -7.576 0.086 1.00 97.50 87 ASP A O 1
ATOM 732 N N . PHE A 1 88 ? 4.232 -6.157 0.361 1.00 98.12 88 PHE A N 1
ATOM 733 C CA . PHE A 1 88 ? 4.991 -5.178 1.149 1.00 98.12 88 PHE A CA 1
ATOM 734 C C . PHE A 1 88 ? 4.854 -5.466 2.649 1.00 98.12 88 PHE A C 1
ATOM 736 O O . PHE A 1 88 ? 4.176 -4.730 3.373 1.00 98.12 88 PHE A O 1
ATOM 743 N N . ASP A 1 89 ? 5.512 -6.514 3.145 1.00 97.56 89 ASP A N 1
ATOM 744 C CA . ASP A 1 89 ? 5.339 -7.018 4.519 1.00 97.56 89 ASP A CA 1
ATOM 745 C C . ASP A 1 89 ? 5.473 -5.941 5.604 1.00 97.56 89 ASP A C 1
ATOM 747 O O . ASP A 1 89 ? 4.657 -5.853 6.526 1.00 97.56 89 ASP A O 1
ATOM 751 N N . SER A 1 90 ? 6.484 -5.076 5.495 1.00 97.25 90 SER A N 1
ATOM 752 C CA . SER A 1 90 ? 6.719 -4.016 6.485 1.00 97.25 90 SER A CA 1
ATOM 753 C C . SER A 1 90 ? 5.578 -2.993 6.518 1.00 97.25 90 SER A C 1
ATOM 755 O O . SER A 1 90 ? 5.133 -2.595 7.596 1.00 97.25 90 SER A O 1
ATOM 757 N N . MET A 1 91 ? 5.066 -2.594 5.350 1.00 97.94 91 MET A N 1
ATOM 758 C CA . MET A 1 91 ? 3.950 -1.644 5.247 1.00 97.94 91 MET A CA 1
ATOM 759 C C . MET A 1 91 ? 2.623 -2.299 5.629 1.00 97.94 91 MET A C 1
ATOM 761 O O . MET A 1 91 ? 1.802 -1.672 6.298 1.00 97.94 91 MET A O 1
ATOM 765 N N . ARG A 1 92 ? 2.443 -3.581 5.289 1.00 98.38 92 ARG A N 1
ATOM 766 C CA . ARG A 1 92 ? 1.296 -4.388 5.709 1.00 98.38 92 ARG A CA 1
ATOM 767 C C . ARG A 1 92 ? 1.211 -4.451 7.233 1.00 98.38 92 ARG A C 1
ATOM 769 O O . ARG A 1 92 ? 0.170 -4.140 7.806 1.00 98.38 92 ARG A O 1
ATOM 776 N N . ASN A 1 93 ? 2.318 -4.777 7.899 1.00 98.31 93 ASN A N 1
ATOM 777 C CA . ASN A 1 93 ? 2.389 -4.833 9.360 1.00 98.31 93 ASN A CA 1
ATOM 778 C C . ASN A 1 93 ? 2.147 -3.463 10.010 1.00 98.31 93 ASN A C 1
ATOM 780 O O . ASN A 1 93 ? 1.471 -3.378 11.038 1.00 98.31 93 ASN A O 1
ATOM 784 N N . LEU A 1 94 ? 2.652 -2.383 9.403 1.00 97.88 94 LEU A N 1
ATOM 785 C CA . LEU A 1 94 ? 2.381 -1.022 9.866 1.00 97.88 94 LEU A CA 1
ATOM 786 C C . LEU A 1 94 ? 0.881 -0.695 9.794 1.00 97.88 94 LEU A C 1
ATOM 788 O O . LEU A 1 94 ? 0.307 -0.252 10.790 1.00 97.88 94 LEU A O 1
ATOM 792 N N . ALA A 1 95 ? 0.231 -0.978 8.663 1.00 98.31 95 ALA A N 1
ATOM 793 C CA . ALA A 1 95 ? -1.201 -0.750 8.493 1.00 98.31 95 ALA A CA 1
ATOM 794 C C . ALA A 1 95 ? -2.041 -1.566 9.487 1.00 98.31 95 ALA A C 1
ATOM 796 O O . ALA A 1 95 ? -2.946 -1.023 10.119 1.00 98.31 95 ALA A O 1
ATOM 797 N N . ILE A 1 96 ? -1.693 -2.840 9.705 1.00 98.38 96 ILE A N 1
ATOM 798 C CA . ILE A 1 96 ? -2.335 -3.700 10.710 1.00 98.38 96 ILE A CA 1
ATOM 799 C C . ILE A 1 96 ? -2.226 -3.086 12.109 1.00 98.38 96 ILE A C 1
ATOM 801 O O . ILE A 1 96 ? -3.217 -3.010 12.839 1.00 98.38 96 ILE A O 1
ATOM 805 N N . LYS A 1 97 ? -1.038 -2.610 12.495 1.00 97.75 97 LYS A N 1
ATOM 806 C CA . LYS A 1 97 ? -0.829 -1.980 13.803 1.00 97.75 97 LYS A CA 1
ATOM 807 C C . LYS A 1 97 ? -1.729 -0.757 13.983 1.00 97.75 97 LYS A C 1
ATOM 809 O O . LYS A 1 97 ? -2.365 -0.635 15.025 1.00 97.75 97 LYS A O 1
ATOM 814 N N . HIS A 1 98 ? -1.800 0.123 12.986 1.00 97.69 98 HIS A N 1
ATOM 815 C CA . HIS A 1 98 ? -2.628 1.325 13.064 1.00 97.69 98 HIS A CA 1
ATOM 816 C C . HIS A 1 98 ? -4.122 0.999 13.087 1.00 97.69 98 HIS A C 1
ATOM 818 O O . HIS A 1 98 ? -4.823 1.487 13.969 1.00 97.69 98 HIS A O 1
ATOM 824 N N . LEU A 1 99 ? -4.599 0.118 12.202 1.00 98.00 99 LEU A N 1
ATOM 825 C CA . LEU A 1 99 ? -6.004 -0.299 12.167 1.00 98.00 99 LEU A CA 1
ATOM 826 C C . LEU A 1 99 ? -6.446 -0.939 13.484 1.00 98.00 99 LEU A C 1
ATOM 828 O O . LEU A 1 99 ? -7.518 -0.612 13.980 1.00 98.00 99 LEU A O 1
ATOM 832 N N . THR A 1 100 ? -5.598 -1.764 14.105 1.00 97.25 100 THR A N 1
ATOM 833 C CA . THR A 1 100 ? -5.890 -2.376 15.416 1.00 97.25 100 THR A CA 1
ATOM 834 C C . THR A 1 100 ? -6.150 -1.332 16.511 1.00 97.25 100 THR A C 1
ATOM 836 O O . THR A 1 100 ? -6.884 -1.605 17.455 1.00 97.25 100 THR A O 1
ATOM 839 N N . LEU A 1 101 ? -5.553 -0.140 16.406 1.00 96.00 101 LEU A N 1
ATOM 840 C CA . LEU A 1 101 ? -5.701 0.926 17.400 1.00 96.00 101 LEU A CA 1
ATOM 841 C C . LEU A 1 101 ? -6.949 1.789 17.185 1.00 96.00 101 LEU A C 1
ATOM 843 O O . LEU A 1 101 ? -7.464 2.341 18.155 1.00 96.00 101 LEU A O 1
ATOM 847 N N . ILE A 1 102 ? -7.390 1.957 15.935 1.00 96.69 102 ILE A N 1
ATOM 848 C CA . ILE A 1 102 ? -8.397 2.969 15.574 1.00 96.69 102 ILE A CA 1
ATOM 849 C C . ILE A 1 102 ? -9.716 2.385 15.054 1.00 96.69 102 ILE A C 1
ATOM 851 O O . ILE A 1 102 ? -10.727 3.083 15.087 1.00 96.69 102 ILE A O 1
ATOM 855 N N . ALA A 1 103 ? -9.723 1.147 14.552 1.00 96.75 103 ALA A N 1
ATOM 856 C CA . ALA A 1 103 ? -10.907 0.516 13.975 1.00 96.75 103 ALA A CA 1
ATOM 857 C C . ALA A 1 103 ? -11.741 -0.221 15.034 1.00 96.75 103 ALA A C 1
ATOM 859 O O . ALA A 1 103 ? -11.234 -0.645 16.074 1.00 96.75 103 ALA A O 1
ATOM 860 N N . SER A 1 104 ? -13.038 -0.392 14.767 1.00 96.06 104 SER A N 1
ATOM 861 C CA . SER A 1 104 ? -13.914 -1.164 15.649 1.00 96.06 104 SER A CA 1
ATOM 862 C C . SER A 1 104 ? -13.646 -2.668 15.524 1.00 96.06 104 SER A C 1
ATOM 864 O O . SER A 1 104 ? -13.184 -3.140 14.486 1.00 96.06 104 SER A O 1
ATOM 866 N N . SER A 1 105 ? -14.003 -3.460 16.541 1.00 95.00 105 SER A N 1
ATOM 867 C CA . SER A 1 105 ? -13.882 -4.925 16.462 1.00 95.00 105 SER A CA 1
ATOM 868 C C . SER A 1 105 ? -14.643 -5.513 15.267 1.00 95.00 105 SER A C 1
ATOM 870 O O . SER A 1 105 ? -14.169 -6.463 14.656 1.00 95.00 105 SER A O 1
ATOM 872 N N . ALA A 1 106 ? -15.796 -4.937 14.904 1.00 94.88 106 ALA A N 1
ATOM 873 C CA . ALA A 1 106 ? -16.566 -5.376 13.742 1.00 94.88 106 ALA A CA 1
ATOM 874 C C . ALA A 1 106 ? -15.805 -5.126 12.429 1.00 94.88 106 ALA A C 1
ATOM 876 O O . ALA A 1 106 ? -15.716 -6.026 11.593 1.00 94.88 106 ALA A O 1
ATOM 877 N N . ASP A 1 107 ? -15.201 -3.944 12.277 1.00 95.62 107 ASP A N 1
ATOM 878 C CA . ASP A 1 107 ? -14.385 -3.620 11.104 1.00 95.62 107 ASP A CA 1
ATOM 879 C C . ASP A 1 107 ? -13.155 -4.529 11.020 1.00 95.62 107 ASP A C 1
ATOM 881 O O . ASP A 1 107 ? -12.846 -5.049 9.951 1.00 95.62 107 ASP A O 1
ATOM 885 N N . LEU A 1 108 ? -12.478 -4.777 12.147 1.00 97.00 108 LEU A N 1
ATOM 886 C CA . LEU A 1 108 ? -11.301 -5.648 12.199 1.00 97.00 108 LEU A CA 1
ATOM 887 C C . LEU A 1 108 ? -11.615 -7.084 11.768 1.00 97.00 108 LEU A C 1
ATOM 889 O O . LEU A 1 108 ? -10.802 -7.692 11.077 1.00 97.00 108 LEU A O 1
ATOM 893 N N . VAL A 1 109 ? -12.790 -7.618 12.111 1.00 96.75 109 VAL A N 1
ATOM 894 C CA . VAL A 1 109 ? -13.214 -8.950 11.649 1.00 96.75 109 VAL A CA 1
ATOM 895 C C . VAL A 1 109 ? -13.418 -8.965 10.133 1.00 96.75 109 VAL A C 1
ATOM 897 O O . VAL A 1 109 ? -12.917 -9.863 9.455 1.00 96.75 109 VAL A O 1
ATOM 900 N N . ILE A 1 110 ? -14.096 -7.954 9.579 1.00 96.31 110 ILE A N 1
ATOM 901 C CA . ILE A 1 110 ? -14.327 -7.841 8.128 1.00 96.31 110 ILE A CA 1
ATOM 902 C C . ILE A 1 110 ? -12.992 -7.730 7.382 1.00 96.31 110 ILE A C 1
ATOM 904 O O . ILE A 1 110 ? -12.733 -8.488 6.446 1.00 96.31 110 ILE A O 1
ATOM 908 N N . LEU A 1 111 ? -12.121 -6.821 7.824 1.00 97.38 111 LEU A N 1
ATOM 909 C CA . LEU A 1 111 ? -10.798 -6.608 7.237 1.00 97.38 111 LEU A CA 1
ATOM 910 C C . LEU A 1 111 ? -9.899 -7.837 7.409 1.00 97.38 111 LEU A C 1
ATOM 912 O O . LEU A 1 111 ? -9.125 -8.161 6.510 1.00 97.38 111 LEU A O 1
ATOM 916 N N . GLY A 1 112 ? -10.023 -8.540 8.535 1.00 97.31 112 GLY A N 1
ATOM 917 C CA . GLY A 1 112 ? -9.269 -9.753 8.830 1.00 97.31 112 GLY A CA 1
ATOM 918 C C . GLY A 1 112 ? -9.570 -10.870 7.848 1.00 97.31 112 GLY A C 1
ATOM 919 O O . GLY A 1 112 ? -8.644 -11.499 7.345 1.00 97.31 112 GLY A O 1
ATOM 920 N N . HIS A 1 113 ? -10.844 -11.057 7.503 1.00 96.88 113 HIS A N 1
ATOM 921 C CA . HIS A 1 113 ? -11.234 -11.989 6.450 1.00 96.88 113 HIS A CA 1
ATOM 922 C C . HIS A 1 113 ? -10.814 -11.507 5.058 1.00 96.88 113 HIS A C 1
ATOM 924 O O . HIS A 1 113 ? -10.383 -12.317 4.244 1.00 96.88 113 HIS A O 1
ATOM 930 N N . GLN A 1 114 ? -10.928 -10.206 4.775 1.00 97.19 114 GLN A N 1
ATOM 931 C CA . GLN A 1 114 ? -10.630 -9.656 3.452 1.00 97.19 114 GLN A CA 1
ATOM 932 C C . GLN A 1 114 ? -9.136 -9.711 3.090 1.00 97.19 114 GLN A C 1
ATOM 934 O O . GLN A 1 114 ? -8.806 -9.943 1.929 1.00 97.19 114 GLN A O 1
ATOM 939 N N . TYR A 1 115 ? -8.244 -9.487 4.058 1.00 97.31 115 TYR A N 1
ATOM 940 C CA . TYR A 1 115 ? -6.795 -9.348 3.834 1.00 97.31 115 TYR A CA 1
ATOM 941 C C . TYR A 1 115 ? -5.953 -10.416 4.546 1.00 97.31 115 TYR A C 1
ATOM 943 O O . TYR A 1 115 ? -4.743 -10.240 4.709 1.00 97.31 115 TYR A O 1
ATOM 951 N N . ASP A 1 116 ? -6.595 -11.494 4.997 1.00 96.31 116 ASP A N 1
ATOM 952 C CA . ASP A 1 116 ? -5.974 -12.616 5.710 1.00 96.31 116 ASP A CA 1
ATOM 953 C C . ASP A 1 116 ? -5.134 -12.171 6.926 1.00 96.31 116 ASP A C 1
ATOM 955 O O . ASP A 1 116 ? -3.938 -12.443 7.070 1.00 96.31 116 ASP A O 1
ATOM 959 N N . VAL A 1 117 ? -5.760 -11.392 7.813 1.00 96.94 117 VAL A N 1
ATOM 960 C CA . VAL A 1 117 ? -5.159 -10.940 9.078 1.00 96.94 117 VAL A CA 1
ATOM 961 C C . VAL A 1 117 ? -5.723 -11.786 10.217 1.00 96.94 117 VAL A C 1
ATOM 963 O O . VAL A 1 117 ? -6.614 -11.375 10.961 1.00 96.94 117 VAL A O 1
ATOM 966 N N . THR A 1 118 ? -5.188 -12.998 10.355 1.00 93.62 118 THR A N 1
ATOM 967 C CA . THR A 1 118 ? -5.669 -14.028 11.295 1.00 93.62 118 THR A CA 1
ATOM 968 C C . THR A 1 118 ? -5.739 -13.560 12.747 1.00 93.62 118 THR A C 1
ATOM 970 O O . THR A 1 118 ? -6.677 -13.906 13.461 1.00 93.62 118 THR A O 1
ATOM 973 N N . GLN A 1 119 ? -4.814 -12.701 13.185 1.00 93.12 119 GLN A N 1
ATOM 974 C CA . GLN A 1 119 ? -4.817 -12.150 14.545 1.00 93.12 119 GLN A CA 1
ATOM 975 C C . GLN A 1 119 ? -6.110 -11.401 14.911 1.00 93.12 119 GLN A C 1
ATOM 977 O O . GLN A 1 119 ? -6.448 -11.337 16.088 1.00 93.12 119 GLN A O 1
ATOM 982 N N . TRP A 1 120 ? -6.848 -10.856 13.938 1.00 95.50 120 TRP A N 1
ATOM 983 C CA . TRP A 1 120 ? -8.131 -10.191 14.188 1.00 95.50 120 TRP A CA 1
ATOM 984 C C . TRP A 1 120 ? -9.311 -11.164 14.250 1.00 95.50 120 TRP A C 1
ATOM 986 O O . TRP A 1 120 ? -10.352 -10.827 14.805 1.00 95.50 120 TRP A O 1
ATOM 996 N N . LEU A 1 121 ? -9.141 -12.382 13.732 1.00 91.00 121 LEU A N 1
ATOM 997 C CA . LEU A 1 121 ? -10.173 -13.421 13.706 1.00 91.00 121 LEU A CA 1
ATOM 998 C C . LEU A 1 121 ? -10.220 -14.240 15.003 1.00 91.00 121 LEU A C 1
ATOM 1000 O O . LEU A 1 121 ? -11.220 -14.891 15.286 1.00 91.00 121 LEU A O 1
ATOM 1004 N N . HIS A 1 122 ? -9.151 -14.197 15.799 1.00 77.25 122 HIS A N 1
ATOM 1005 C CA . HIS A 1 122 ? -9.042 -14.906 17.078 1.00 77.25 122 HIS A CA 1
ATOM 1006 C C . HIS A 1 122 ? -9.443 -14.056 18.296 1.00 77.25 122 HIS A C 1
ATOM 1008 O O . HIS A 1 122 ? -9.303 -14.513 19.427 1.00 77.25 122 HIS A O 1
ATOM 1014 N N . LEU A 1 123 ? -9.910 -12.820 18.086 1.00 59.47 123 LEU A N 1
ATOM 1015 C CA . LEU A 1 123 ? -10.324 -11.893 19.151 1.00 59.47 123 LEU A CA 1
ATOM 1016 C C . LEU A 1 123 ? -11.799 -12.051 19.572 1.00 59.47 123 LEU A C 1
ATOM 1018 O O . LEU A 1 123 ? -12.317 -11.189 20.284 1.00 59.47 123 LEU A O 1
ATOM 1022 N N . ILE A 1 124 ? -12.466 -13.123 19.135 1.00 49.31 124 ILE A N 1
ATOM 1023 C CA . ILE A 1 124 ? -13.882 -13.416 19.403 1.00 49.31 124 ILE A CA 1
ATOM 1024 C C . ILE A 1 124 ? -14.015 -14.719 20.188 1.00 49.31 124 ILE A C 1
ATOM 1026 O O . ILE A 1 124 ? -13.312 -15.689 19.824 1.00 49.31 124 ILE A O 1
#

Organism: NCBI:txid2804957

InterPro domains:
  IPR000210 BTB/POZ domain [PF00651] (4-99)
  IPR011333 SKP1/BTB/POZ domain superfamily [G3DSA:3.30.710.10] (1-123)
  IPR011333 SKP1/BTB/POZ domain superfamily [SSF54695] (2-99)

Sequence (124 aa):
IEDTLYRIHRYFFQRDSLVFEAMFSLPVPVGERPEGEAEDRPIRLDGVECRDFDHLLSLMYPKDFSSYELSTIEDWKSVLKLATQWDFDSMRNLAIKHLTLIASSADLVILGHQYDVTQWLHLI